Protein AF-A0A815UGK3-F1 (afdb_monomer)

Solvent-accessible surface area (backbone atoms only — not comparable to full-atom values): 4394 Å² total; per-residue (Å²): 119,67,68,66,54,51,52,54,50,53,50,52,50,53,50,51,51,50,53,54,46,47,67,30,43,47,64,28,52,52,48,51,49,44,45,72,77,36,75,90,46,68,39,73,68,49,51,51,52,38,54,54,27,49,58,50,31,59,46,47,67,57,50,54,53,50,52,50,52,55,49,51,51,54,53,52,64,76,73,108

Organism: NCBI:txid392033

Sequence (80 aa):
MRGRRTEGQLTRMLIFQIFVHLILVLPFGMTYAMNSFIPSTQTPTVIAIRLVFVIWQQCDYFVSFFLYIFSGYIYRREFL

Structure (mmCIF, N/CA/C/O backbone):
data_AF-A0A815UGK3-F1
#
_entry.id   AF-A0A815UGK3-F1
#
loop_
_atom_site.group_PDB
_atom_site.id
_atom_site.type_symbol
_atom_site.label_atom_id
_atom_site.label_alt_id
_atom_site.label_comp_id
_atom_site.label_asym_id
_atom_site.label_entity_id
_atom_site.label_seq_id
_atom_site.pdbx_PDB_ins_code
_atom_site.Cartn_x
_atom_site.Cartn_y
_atom_site.Cartn_z
_atom_site.occupancy
_atom_site.B_iso_or_equiv
_atom_site.auth_seq_id
_atom_site.auth_comp_id
_atom_site.auth_asym_id
_atom_site.auth_atom_id
_atom_site.pdbx_PDB_model_num
ATOM 1 N N . MET A 1 1 ? -17.355 11.011 31.781 1.00 53.34 1 MET A N 1
ATOM 2 C CA . MET A 1 1 ? -16.204 10.083 31.632 1.00 53.34 1 MET A CA 1
ATOM 3 C C . MET A 1 1 ? -16.335 9.106 30.455 1.00 53.34 1 MET A C 1
ATOM 5 O O . MET A 1 1 ? -15.304 8.701 29.942 1.00 53.34 1 MET A O 1
ATOM 9 N N . ARG A 1 2 ? -17.549 8.767 29.975 1.00 54.38 2 ARG A N 1
ATOM 10 C CA . ARG A 1 2 ? -17.761 7.869 28.815 1.00 54.38 2 ARG A CA 1
ATOM 11 C C . ARG A 1 2 ? -17.236 8.434 27.480 1.00 54.38 2 ARG A C 1
ATOM 13 O O . ARG A 1 2 ? -16.452 7.755 26.838 1.00 54.38 2 ARG A O 1
ATOM 20 N N . GLY A 1 3 ? -17.542 9.694 27.142 1.00 60.12 3 GLY A N 1
ATOM 21 C CA . GLY A 1 3 ? -17.108 10.318 25.874 1.00 60.12 3 GLY A CA 1
ATOM 22 C C . GLY A 1 3 ? -15.589 10.337 25.653 1.00 60.12 3 GLY A C 1
ATOM 23 O O . GLY A 1 3 ? -15.122 9.953 24.590 1.00 60.12 3 GLY A O 1
ATOM 24 N N . ARG A 1 4 ? -14.803 10.633 26.700 1.00 62.22 4 ARG A N 1
ATOM 25 C CA . ARG A 1 4 ? -13.327 10.614 26.637 1.00 62.22 4 ARG A CA 1
ATOM 26 C C . ARG A 1 4 ? -12.738 9.234 26.316 1.00 62.22 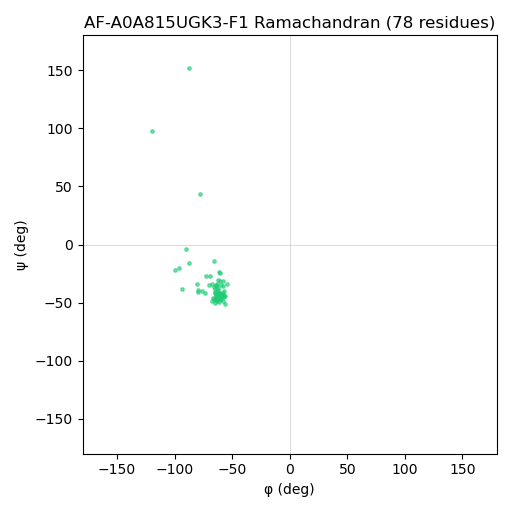4 ARG A C 1
ATOM 28 O O . ARG A 1 4 ? -11.664 9.144 25.731 1.00 62.22 4 ARG A O 1
ATO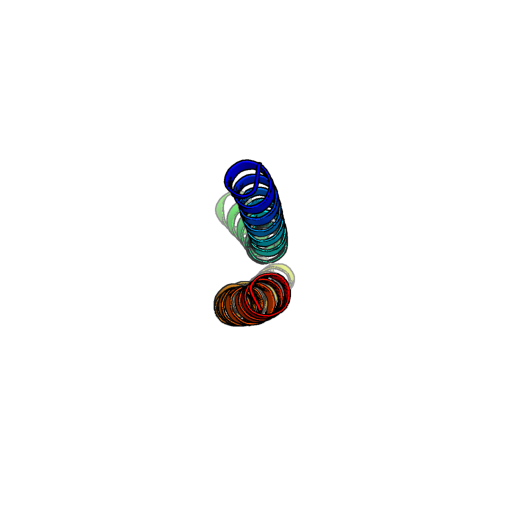M 35 N N . ARG A 1 5 ? -13.412 8.150 26.722 1.00 65.38 5 ARG A N 1
ATOM 36 C CA . ARG A 1 5 ? -12.954 6.773 26.468 1.00 65.38 5 ARG A CA 1
ATOM 37 C C . ARG A 1 5 ? -13.214 6.382 25.010 1.00 65.38 5 ARG A C 1
ATOM 39 O O . ARG A 1 5 ? -12.337 5.817 24.365 1.00 65.38 5 ARG A O 1
ATOM 46 N N . THR A 1 6 ? -14.370 6.791 24.492 1.00 71.19 6 THR A N 1
ATOM 47 C CA . THR A 1 6 ? -14.786 6.614 23.098 1.00 71.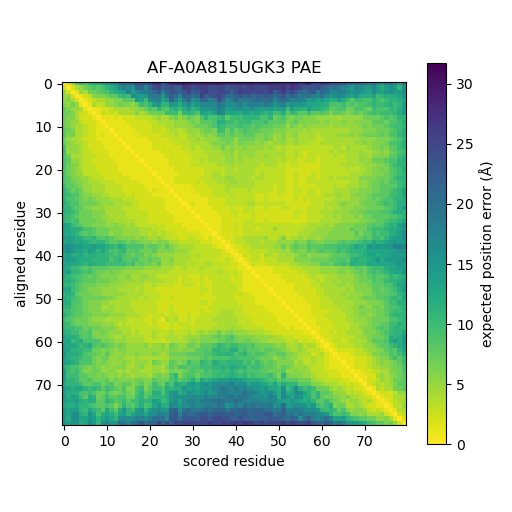19 6 THR A CA 1
ATOM 48 C C . THR A 1 6 ? -13.891 7.384 22.120 1.00 71.19 6 THR A C 1
ATOM 50 O O . THR A 1 6 ? -13.455 6.828 21.115 1.00 71.19 6 THR A O 1
ATOM 53 N N . GLU A 1 7 ? -13.540 8.635 22.439 1.00 75.25 7 GLU A N 1
ATOM 54 C CA . GLU A 1 7 ? -12.625 9.464 21.633 1.00 75.25 7 GLU A CA 1
ATOM 55 C C . GLU A 1 7 ? -11.226 8.843 21.516 1.00 75.25 7 GLU A C 1
ATOM 57 O O . GLU A 1 7 ? -10.644 8.795 20.429 1.00 75.25 7 GLU A O 1
ATOM 62 N N . GLY A 1 8 ? -10.689 8.308 22.619 1.00 78.88 8 GLY A N 1
ATOM 63 C CA . GLY A 1 8 ? -9.392 7.629 22.608 1.00 78.88 8 GLY A CA 1
ATOM 64 C C . GLY A 1 8 ? -9.388 6.360 21.748 1.00 78.88 8 GLY A C 1
ATOM 65 O O . GLY A 1 8 ? -8.398 6.072 21.074 1.00 78.88 8 GLY A O 1
ATOM 66 N N . GLN A 1 9 ? -10.491 5.612 21.726 1.00 75.12 9 GLN A N 1
ATOM 67 C CA . GLN A 1 9 ? -10.625 4.407 20.900 1.00 75.12 9 GLN A CA 1
ATOM 68 C C . GLN A 1 9 ? -10.793 4.731 19.414 1.00 75.12 9 GLN A C 1
ATOM 70 O O . GLN A 1 9 ? -10.119 4.115 18.589 1.00 75.12 9 GLN A O 1
ATOM 75 N N . LEU A 1 10 ? -11.599 5.742 19.078 1.00 79.69 10 LEU A N 1
ATOM 76 C CA . LEU A 1 10 ? -11.698 6.284 17.717 1.00 79.69 10 LEU A CA 1
ATOM 77 C C . LEU A 1 10 ? -10.333 6.744 17.200 1.00 79.69 10 LEU A C 1
ATOM 79 O O . LEU A 1 10 ? -9.943 6.402 16.087 1.00 79.69 10 LEU A O 1
ATOM 83 N N . THR A 1 11 ? -9.572 7.448 18.038 1.00 84.88 11 THR A N 1
ATOM 84 C CA . THR A 1 11 ? -8.223 7.910 17.691 1.00 84.88 11 THR A CA 1
ATOM 85 C C . THR A 1 11 ? -7.286 6.734 17.412 1.00 84.88 11 THR A C 1
ATOM 87 O O . THR A 1 11 ? -6.570 6.739 16.414 1.00 84.88 11 THR A O 1
ATOM 90 N N . ARG A 1 12 ? -7.314 5.683 18.243 1.00 83.69 12 ARG A N 1
ATOM 91 C CA . ARG A 1 12 ? -6.518 4.463 18.015 1.00 83.69 12 ARG A CA 1
ATOM 92 C C . ARG A 1 12 ? -6.906 3.743 16.725 1.00 83.69 12 ARG A C 1
ATOM 94 O O . ARG A 1 12 ? -6.020 3.267 16.022 1.00 83.69 12 ARG A O 1
ATOM 101 N N . MET A 1 13 ? -8.198 3.683 16.408 1.00 83.06 13 MET A N 1
ATOM 102 C CA . MET A 1 13 ? -8.688 3.084 15.168 1.00 83.06 13 MET A CA 1
ATOM 103 C C . MET A 1 13 ? -8.224 3.875 13.939 1.00 83.06 13 MET A C 1
ATOM 105 O O . MET A 1 13 ? -7.710 3.277 12.999 1.00 83.06 13 MET A O 1
ATOM 109 N N . LEU A 1 14 ? -8.348 5.205 13.970 1.00 85.75 14 LEU A N 1
ATOM 110 C CA . LEU A 1 14 ? -7.870 6.092 12.906 1.00 85.75 14 LEU A CA 1
ATOM 111 C C . LEU A 1 14 ? -6.365 5.941 12.690 1.00 85.75 14 LEU A C 1
ATOM 113 O O . LEU A 1 14 ? -5.924 5.766 11.560 1.00 85.75 14 LEU A O 1
ATOM 117 N N . ILE A 1 15 ? -5.582 5.943 13.772 1.00 89.25 15 ILE A N 1
ATOM 118 C CA . ILE A 1 15 ? -4.134 5.726 13.705 1.00 89.25 15 ILE A CA 1
ATOM 119 C C . ILE A 1 15 ? -3.836 4.372 13.057 1.00 89.25 15 ILE A C 1
ATOM 121 O O . ILE A 1 15 ? -3.041 4.307 12.124 1.00 89.25 15 ILE A O 1
ATOM 125 N N . PHE A 1 16 ? -4.494 3.301 13.503 1.00 88.38 16 PHE A N 1
ATOM 126 C CA . PHE A 1 16 ? -4.291 1.969 12.942 1.00 88.38 16 PHE A CA 1
ATOM 127 C C . PHE A 1 16 ? -4.636 1.912 11.447 1.00 88.38 16 PHE A C 1
ATOM 129 O O . PHE A 1 16 ? -3.860 1.379 10.657 1.00 88.38 16 PHE A O 1
ATOM 136 N N . GLN A 1 17 ? -5.758 2.511 11.044 1.00 87.88 17 GLN A N 1
ATOM 137 C CA . GLN A 1 17 ? -6.168 2.584 9.644 1.00 87.88 17 GLN 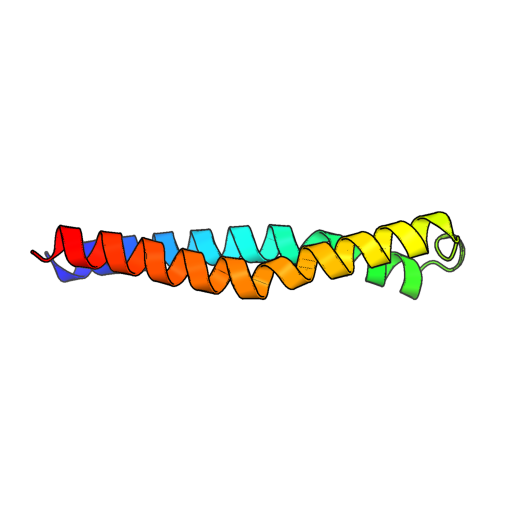A CA 1
ATOM 138 C C . GLN A 1 17 ? -5.151 3.360 8.797 1.00 87.88 17 GLN A C 1
ATOM 140 O O . GLN A 1 17 ? -4.786 2.895 7.721 1.00 87.88 17 GLN A O 1
ATOM 145 N N . ILE A 1 18 ? -4.641 4.491 9.295 1.00 89.50 18 ILE A N 1
ATOM 146 C CA . ILE A 1 18 ? -3.590 5.269 8.624 1.00 89.50 18 ILE A CA 1
ATOM 147 C C . ILE A 1 18 ? -2.314 4.434 8.472 1.00 89.50 18 ILE A C 1
ATOM 149 O O . ILE A 1 18 ? -1.726 4.413 7.394 1.00 89.50 18 ILE A O 1
ATOM 153 N N . PHE A 1 19 ? -1.893 3.716 9.516 1.00 91.69 19 PHE A N 1
ATOM 154 C CA . PHE A 1 19 ? -0.711 2.852 9.451 1.00 91.69 19 PHE A CA 1
ATOM 155 C C . PHE A 1 19 ? -0.855 1.756 8.395 1.00 91.69 19 PHE A C 1
ATOM 157 O O . PHE A 1 19 ? 0.054 1.555 7.591 1.00 91.69 19 PHE A O 1
ATOM 164 N N . VAL A 1 20 ? -1.997 1.069 8.374 1.00 89.69 20 VAL A N 1
ATOM 165 C CA . VAL A 1 20 ? -2.269 0.020 7.386 1.00 89.69 20 VAL A CA 1
ATOM 166 C C . VAL A 1 20 ? -2.308 0.597 5.973 1.00 89.69 20 VAL A C 1
ATOM 168 O O . VAL A 1 20 ? -1.646 0.064 5.086 1.00 89.69 20 VAL A O 1
ATOM 171 N N . HIS A 1 21 ? -2.991 1.725 5.783 1.00 90.44 21 HIS A N 1
ATOM 172 C CA . HIS A 1 21 ? -3.049 2.419 4.500 1.00 90.44 21 HIS A CA 1
ATOM 173 C C . HIS A 1 21 ? -1.650 2.801 3.991 1.00 90.44 21 HIS A C 1
ATOM 175 O O . HIS A 1 21 ? -1.305 2.533 2.841 1.00 90.44 21 HIS A O 1
ATOM 181 N N . LEU A 1 22 ? -0.791 3.352 4.857 1.00 91.44 22 LEU A N 1
ATOM 182 C CA . LEU A 1 22 ? 0.588 3.694 4.496 1.00 91.44 22 LEU A CA 1
ATOM 183 C C . LEU A 1 22 ? 1.394 2.462 4.063 1.00 91.44 22 LEU A C 1
ATOM 185 O O . LEU A 1 22 ? 2.101 2.528 3.060 1.00 91.44 22 LEU A O 1
ATOM 189 N N . ILE A 1 23 ? 1.267 1.331 4.761 1.00 91.81 23 ILE A N 1
ATOM 190 C CA . ILE A 1 23 ? 1.950 0.076 4.392 1.00 91.81 23 ILE A CA 1
ATOM 191 C C . ILE A 1 23 ? 1.486 -0.435 3.019 1.00 91.81 23 ILE A C 1
ATOM 193 O O . ILE A 1 23 ? 2.277 -1.009 2.267 1.00 91.81 23 ILE A O 1
ATOM 197 N N . LEU A 1 24 ? 0.214 -0.229 2.678 1.00 90.31 24 LEU A N 1
ATOM 198 C CA . LEU A 1 24 ? -0.354 -0.683 1.411 1.00 90.31 24 LEU A CA 1
ATOM 199 C C . LEU A 1 24 ? -0.020 0.253 0.240 1.00 90.31 24 LEU A C 1
ATOM 201 O O . LEU A 1 24 ? 0.211 -0.220 -0.872 1.00 90.31 24 LEU A O 1
ATOM 205 N N . VAL A 1 25 ? 0.068 1.563 0.478 1.00 90.88 25 VAL A N 1
ATOM 206 C CA . VAL A 1 25 ? 0.258 2.567 -0.584 1.00 90.88 25 VAL A CA 1
ATOM 207 C C . VAL A 1 25 ? 1.727 2.921 -0.831 1.00 90.88 25 VAL A C 1
ATOM 209 O O . VAL A 1 25 ? 2.127 3.098 -1.986 1.00 90.88 25 VAL A O 1
ATOM 212 N N . LEU A 1 26 ? 2.555 3.017 0.217 1.00 93.44 26 LEU A N 1
ATOM 213 C CA . LEU A 1 26 ? 3.945 3.478 0.089 1.00 93.44 26 LEU A CA 1
ATOM 214 C C . LEU A 1 26 ? 4.798 2.645 -0.885 1.00 93.44 26 LEU A C 1
ATOM 216 O O . LEU A 1 26 ? 5.508 3.260 -1.684 1.00 93.44 26 LEU A O 1
ATOM 220 N N . PRO A 1 27 ? 4.741 1.297 -0.898 1.00 92.25 27 PRO A N 1
ATOM 221 C CA . PRO A 1 27 ? 5.570 0.499 -1.804 1.00 92.25 27 PRO A CA 1
ATOM 222 C C . PRO A 1 27 ? 5.302 0.799 -3.285 1.00 92.25 27 PRO A C 1
ATOM 224 O O . PRO A 1 27 ? 6.235 0.949 -4.082 1.00 92.25 27 PRO A O 1
ATOM 227 N N . PHE A 1 28 ? 4.028 0.961 -3.657 1.00 92.19 28 PHE A N 1
ATOM 228 C CA . PHE A 1 28 ? 3.662 1.375 -5.008 1.00 92.19 28 PHE A CA 1
ATOM 229 C C . PHE A 1 28 ? 4.106 2.813 -5.286 1.00 92.19 28 PHE A C 1
ATOM 231 O O . PHE A 1 28 ? 4.755 3.061 -6.300 1.00 92.19 28 PHE A O 1
ATOM 238 N N . GLY A 1 29 ? 3.818 3.752 -4.378 1.00 91.06 29 GLY A N 1
ATOM 239 C CA . GLY A 1 29 ? 4.178 5.161 -4.556 1.00 91.06 29 GLY A CA 1
ATOM 240 C C . GLY A 1 29 ? 5.679 5.365 -4.781 1.00 91.06 29 GLY A C 1
ATOM 241 O O . GLY A 1 29 ? 6.076 6.074 -5.706 1.00 91.06 29 GLY A O 1
ATOM 242 N N . MET A 1 30 ? 6.519 4.680 -3.998 1.00 93.50 30 MET A N 1
ATOM 243 C CA . MET A 1 30 ? 7.977 4.727 -4.143 1.00 93.50 30 MET A CA 1
ATOM 244 C C . MET A 1 30 ? 8.438 4.138 -5.478 1.00 93.50 30 MET A C 1
ATOM 246 O O . MET A 1 30 ? 9.180 4.788 -6.214 1.00 93.50 30 MET A O 1
ATOM 250 N N . THR A 1 31 ? 7.979 2.935 -5.831 1.00 91.88 31 THR A N 1
ATOM 251 C CA . THR A 1 31 ? 8.395 2.282 -7.086 1.00 91.88 31 THR A CA 1
ATOM 252 C C . THR A 1 31 ? 7.888 3.009 -8.328 1.00 91.88 31 THR A C 1
ATOM 254 O O . THR A 1 31 ? 8.588 3.071 -9.341 1.00 91.88 31 THR A O 1
ATOM 257 N N . TYR A 1 32 ? 6.699 3.604 -8.265 1.00 91.12 32 TYR A N 1
ATOM 258 C CA . TYR A 1 32 ? 6.165 4.451 -9.323 1.00 91.12 32 TYR A CA 1
ATOM 259 C C . TYR A 1 32 ? 6.986 5.736 -9.490 1.00 91.12 32 TYR A C 1
ATOM 261 O O . TYR A 1 32 ? 7.368 6.073 -10.614 1.00 91.12 32 TYR A O 1
ATOM 269 N N . ALA A 1 33 ? 7.312 6.421 -8.388 1.00 92.12 33 ALA A N 1
ATOM 270 C CA . ALA A 1 33 ? 8.143 7.622 -8.417 1.00 92.12 33 ALA A CA 1
ATOM 271 C C . ALA A 1 33 ? 9.541 7.322 -8.979 1.00 92.12 33 ALA A C 1
ATOM 273 O O . ALA A 1 33 ? 9.998 8.024 -9.878 1.00 92.12 33 ALA A O 1
ATOM 274 N N . MET A 1 34 ? 10.183 6.236 -8.535 1.00 91.94 34 MET A N 1
ATOM 275 C CA . MET A 1 34 ? 11.485 5.809 -9.062 1.00 91.94 34 MET A CA 1
ATOM 276 C C . MET A 1 34 ? 11.444 5.612 -10.582 1.00 91.94 34 MET A C 1
ATOM 278 O O . MET A 1 34 ? 12.234 6.234 -11.285 1.00 91.94 34 MET A O 1
ATOM 282 N N . ASN A 1 35 ? 10.471 4.851 -11.096 1.00 89.94 35 ASN A N 1
ATOM 283 C CA . ASN A 1 35 ? 10.300 4.643 -12.542 1.00 89.94 35 ASN A CA 1
ATOM 284 C C . ASN A 1 35 ? 10.042 5.940 -13.325 1.00 89.94 35 ASN A C 1
ATOM 286 O O . ASN A 1 35 ? 10.394 6.027 -14.503 1.00 89.94 35 ASN A O 1
ATOM 290 N N . SER A 1 36 ? 9.392 6.921 -12.693 1.00 89.50 36 SER A N 1
ATOM 291 C CA . SER A 1 36 ? 9.016 8.187 -13.331 1.00 89.50 36 SER A CA 1
ATOM 292 C C . SER A 1 36 ? 10.186 9.168 -13.409 1.00 89.50 36 SER A C 1
ATOM 294 O O . SER A 1 36 ? 10.340 9.851 -14.417 1.00 89.50 36 SER A O 1
ATOM 296 N N . PHE A 1 37 ? 11.016 9.234 -12.365 1.00 92.94 37 PHE A N 1
ATOM 297 C CA . PHE A 1 37 ? 12.112 10.206 -12.267 1.00 92.94 37 PHE A CA 1
ATOM 298 C C . PHE A 1 37 ? 13.483 9.638 -12.643 1.00 92.94 37 PHE A C 1
ATOM 300 O O . PHE A 1 37 ? 14.382 10.407 -12.978 1.00 92.94 37 PHE A O 1
ATOM 307 N N . ILE A 1 38 ? 13.667 8.315 -12.591 1.00 92.12 38 ILE A N 1
ATOM 308 C CA . ILE A 1 38 ? 14.958 7.657 -12.817 1.00 92.12 38 ILE A CA 1
ATOM 309 C C . ILE A 1 38 ? 14.839 6.698 -14.013 1.00 92.12 38 ILE A C 1
ATOM 311 O O . ILE A 1 38 ? 14.417 5.551 -13.843 1.00 92.12 38 ILE A O 1
ATOM 315 N N . PRO A 1 39 ? 15.260 7.109 -15.224 1.00 88.25 39 PRO A N 1
ATOM 316 C CA . PRO A 1 39 ? 15.138 6.294 -16.436 1.00 88.25 39 PRO A CA 1
ATOM 317 C C . PRO A 1 39 ? 15.845 4.935 -16.348 1.00 88.25 39 PRO A C 1
ATOM 319 O O . PRO A 1 39 ? 15.366 3.954 -16.906 1.00 88.25 39 PRO A O 1
ATOM 322 N N . SER A 1 40 ? 16.947 4.838 -15.592 1.00 88.56 40 SER A N 1
ATOM 323 C CA . SER A 1 40 ? 17.675 3.574 -15.390 1.00 88.56 40 SER A CA 1
ATOM 324 C C . SER A 1 40 ? 16.881 2.521 -14.611 1.00 88.56 40 SER A C 1
ATOM 326 O O . SER A 1 40 ? 17.256 1.350 -14.613 1.00 88.56 40 SER A O 1
ATOM 328 N N . THR A 1 41 ? 15.779 2.911 -13.964 1.00 85.81 41 THR A N 1
ATOM 329 C CA . THR A 1 41 ? 14.893 1.989 -13.242 1.00 85.81 41 THR A CA 1
ATOM 330 C C . THR A 1 41 ? 13.771 1.429 -14.109 1.00 85.81 41 THR A C 1
ATOM 332 O O . THR A 1 41 ? 13.077 0.528 -13.658 1.00 85.81 41 THR A O 1
ATOM 335 N N . GLN A 1 42 ? 13.631 1.863 -15.368 1.00 86.69 42 GLN A N 1
ATOM 336 C CA . GLN A 1 42 ? 1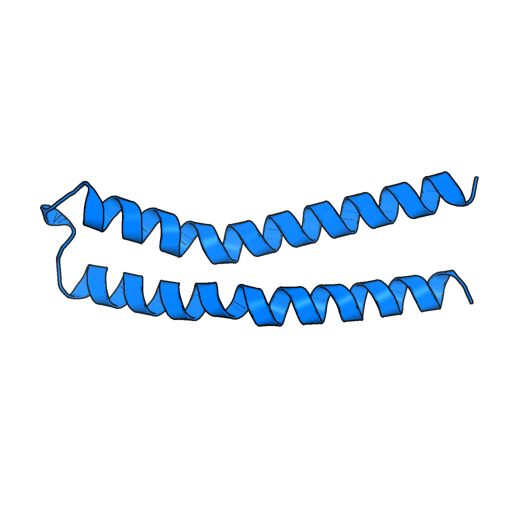2.621 1.363 -16.313 1.00 86.69 42 GLN A CA 1
ATOM 337 C C . GLN A 1 42 ? 13.003 0.000 -16.913 1.00 86.69 42 GLN A C 1
ATOM 339 O O . GLN A 1 42 ? 12.893 -0.243 -18.114 1.00 86.69 42 GLN A O 1
ATOM 344 N N . THR A 1 43 ? 13.489 -0.905 -16.072 1.00 91.69 43 THR A N 1
ATOM 345 C CA . THR A 1 43 ? 13.824 -2.269 -16.464 1.00 91.69 43 THR A CA 1
ATOM 346 C C . THR A 1 43 ? 12.589 -3.169 -16.345 1.00 91.69 43 THR A C 1
ATOM 348 O O . THR A 1 43 ? 11.720 -2.931 -15.498 1.00 91.69 43 THR A O 1
ATOM 351 N N . PRO A 1 44 ? 12.492 -4.246 -17.146 1.00 91.75 44 PRO A N 1
ATOM 352 C CA . PRO A 1 44 ? 11.356 -5.169 -17.089 1.00 91.75 44 PRO A CA 1
ATOM 353 C C . PRO A 1 44 ? 11.103 -5.748 -15.690 1.00 91.75 44 PRO A C 1
ATOM 355 O O . PRO A 1 44 ? 9.956 -5.945 -15.294 1.00 91.75 44 PRO A O 1
ATOM 358 N N . THR A 1 45 ? 12.165 -5.977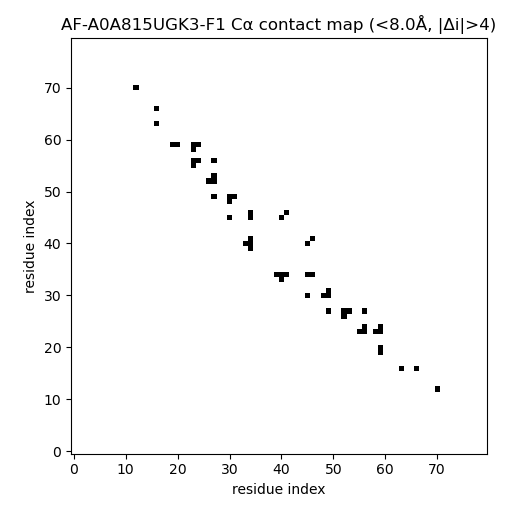 -14.914 1.00 91.31 45 THR A N 1
ATOM 359 C CA . THR A 1 45 ? 12.085 -6.486 -13.540 1.00 91.31 45 THR A CA 1
ATOM 360 C C . THR A 1 45 ? 11.430 -5.483 -12.595 1.00 91.31 45 THR A C 1
ATOM 362 O O . THR A 1 45 ? 10.532 -5.845 -11.838 1.00 91.31 45 THR A O 1
ATOM 365 N N . VAL A 1 46 ? 11.822 -4.212 -12.660 1.00 89.19 46 VAL A N 1
ATOM 366 C CA . VAL A 1 46 ? 11.253 -3.152 -11.818 1.00 89.19 46 VAL A CA 1
ATOM 367 C C . VAL A 1 46 ? 9.808 -2.845 -12.221 1.00 89.19 46 VAL A C 1
ATOM 369 O O . VAL A 1 46 ? 8.966 -2.604 -11.354 1.00 89.19 46 VAL A O 1
ATOM 372 N N . ILE A 1 47 ? 9.480 -2.925 -13.513 1.00 90.38 47 ILE A N 1
ATOM 373 C CA . ILE A 1 47 ? 8.094 -2.813 -13.991 1.00 90.38 47 ILE A CA 1
ATOM 374 C C . ILE A 1 47 ? 7.241 -3.972 -13.453 1.00 90.38 47 ILE A C 1
ATOM 376 O O . ILE A 1 47 ? 6.128 -3.732 -12.984 1.00 90.38 47 ILE A O 1
ATOM 380 N N . ALA A 1 48 ? 7.756 -5.206 -13.449 1.00 92.44 48 ALA A N 1
ATOM 381 C CA . ALA A 1 48 ? 7.056 -6.351 -12.864 1.00 92.44 48 ALA A CA 1
ATOM 382 C C . ALA A 1 48 ? 6.820 -6.168 -11.354 1.00 92.44 48 ALA A C 1
ATOM 384 O O . ALA A 1 48 ? 5.703 -6.370 -10.879 1.00 92.44 48 ALA A O 1
ATOM 385 N N . ILE A 1 49 ? 7.829 -5.697 -10.612 1.00 92.44 49 ILE A N 1
ATOM 386 C CA . ILE A 1 49 ? 7.700 -5.357 -9.184 1.00 92.44 49 ILE A CA 1
ATOM 387 C C . ILE A 1 49 ? 6.624 -4.282 -8.975 1.00 92.44 49 ILE A C 1
ATOM 389 O O . ILE A 1 49 ? 5.778 -4.417 -8.091 1.00 92.44 49 ILE A O 1
ATOM 393 N N . ARG A 1 50 ? 6.597 -3.243 -9.819 1.00 90.38 50 ARG A N 1
ATOM 394 C CA . ARG A 1 50 ? 5.563 -2.201 -9.767 1.00 90.38 50 ARG A CA 1
ATOM 395 C C . ARG A 1 50 ? 4.165 -2.792 -9.943 1.00 90.38 50 ARG A C 1
ATOM 397 O O . ARG A 1 50 ? 3.260 -2.402 -9.217 1.00 90.38 50 ARG A O 1
ATOM 404 N N . LEU A 1 51 ? 3.977 -3.730 -10.873 1.00 91.69 51 LEU A N 1
ATOM 405 C CA . LEU A 1 51 ? 2.684 -4.393 -11.090 1.00 91.69 51 LEU A CA 1
ATOM 406 C C . LEU A 1 51 ? 2.253 -5.237 -9.883 1.00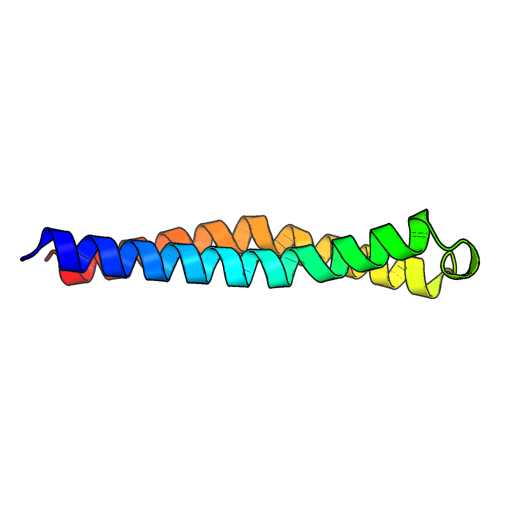 91.69 51 LEU A C 1
ATOM 408 O O . LEU A 1 51 ? 1.082 -5.203 -9.509 1.00 91.69 51 LEU A O 1
ATOM 412 N N . VAL A 1 52 ? 3.188 -5.926 -9.223 1.00 93.81 52 VAL A N 1
ATOM 413 C CA . VAL A 1 52 ? 2.905 -6.624 -7.956 1.00 93.81 52 VAL A CA 1
ATOM 414 C C . VAL A 1 52 ? 2.457 -5.629 -6.884 1.00 93.81 52 VAL A C 1
ATOM 416 O O . VAL A 1 52 ? 1.465 -5.871 -6.198 1.00 93.81 52 VAL A O 1
ATOM 419 N N . PHE A 1 53 ? 3.123 -4.476 -6.780 1.00 93.38 53 PHE A N 1
ATOM 420 C CA . PHE A 1 53 ? 2.724 -3.441 -5.828 1.00 93.38 53 PHE A CA 1
ATOM 421 C C . PHE A 1 53 ? 1.400 -2.755 -6.172 1.00 93.38 53 PHE A C 1
ATOM 423 O O . PHE A 1 53 ? 0.700 -2.336 -5.256 1.00 93.38 53 PHE A O 1
ATOM 430 N N . VAL A 1 54 ? 1.002 -2.696 -7.446 1.00 91.19 54 VAL A N 1
ATOM 431 C CA . VAL A 1 54 ? -0.358 -2.273 -7.821 1.00 91.19 54 VAL A CA 1
ATOM 432 C C . VAL A 1 54 ? -1.385 -3.229 -7.222 1.00 91.19 54 VAL A C 1
ATOM 434 O O . VAL A 1 54 ? -2.325 -2.775 -6.578 1.00 91.19 54 VAL A O 1
ATOM 437 N N . ILE A 1 55 ? -1.201 -4.543 -7.389 1.00 91.50 55 ILE A N 1
ATOM 438 C CA . ILE A 1 55 ? -2.118 -5.552 -6.832 1.00 91.50 55 ILE A CA 1
ATOM 439 C C . ILE A 1 55 ? -2.147 -5.458 -5.301 1.00 91.50 55 ILE A C 1
ATOM 441 O O . ILE A 1 55 ? -3.218 -5.480 -4.703 1.00 91.50 55 ILE A O 1
ATOM 445 N N . TRP A 1 56 ? -0.982 -5.282 -4.675 1.00 91.50 56 TRP A N 1
ATOM 446 C CA . TRP A 1 56 ? -0.862 -5.055 -3.234 1.00 91.50 56 TRP A CA 1
ATOM 447 C C . TRP A 1 56 ? -1.639 -3.820 -2.766 1.00 91.50 56 TRP A C 1
ATOM 449 O O . TRP A 1 56 ? -2.370 -3.890 -1.782 1.00 91.50 56 TRP A O 1
ATOM 459 N N . GLN A 1 57 ? -1.538 -2.705 -3.491 1.00 91.00 57 GLN A N 1
ATOM 460 C CA . GLN A 1 57 ? -2.274 -1.486 -3.169 1.00 91.00 57 GLN A CA 1
ATOM 461 C C . GLN A 1 57 ? -3.791 -1.689 -3.288 1.00 91.00 57 GLN A C 1
ATOM 463 O O . GLN A 1 57 ? -4.536 -1.140 -2.481 1.00 91.00 57 GLN A O 1
ATOM 468 N N . GLN A 1 58 ? -4.271 -2.503 -4.237 1.00 89.19 58 GLN A N 1
ATOM 469 C CA . GLN A 1 58 ? -5.707 -2.803 -4.353 1.00 89.19 58 GLN A CA 1
ATOM 470 C C . GLN A 1 58 ? -6.274 -3.491 -3.099 1.00 89.19 58 GLN A C 1
ATOM 472 O O . GLN A 1 58 ? -7.469 -3.370 -2.824 1.00 89.19 58 GLN A O 1
ATOM 477 N N . CYS A 1 59 ? -5.438 -4.157 -2.294 1.00 88.44 59 CYS A N 1
ATOM 478 C CA . CYS A 1 59 ? -5.861 -4.720 -1.012 1.00 88.44 59 CYS A CA 1
ATOM 479 C C . CYS A 1 59 ? -6.370 -3.649 -0.033 1.00 88.44 59 CYS A C 1
ATOM 481 O O . CYS A 1 59 ? -7.190 -3.970 0.825 1.00 88.44 59 CYS A O 1
ATOM 483 N N . ASP A 1 60 ? -5.951 -2.387 -0.171 1.00 86.88 60 ASP A N 1
ATOM 484 C CA . ASP A 1 60 ? -6.371 -1.277 0.696 1.00 86.88 60 ASP A CA 1
ATOM 485 C C . ASP A 1 60 ? -7.893 -1.069 0.703 1.00 86.88 60 ASP A C 1
ATOM 487 O O . ASP A 1 60 ? -8.487 -0.826 1.760 1.00 86.88 60 ASP A O 1
ATOM 491 N N . TYR A 1 61 ? -8.545 -1.286 -0.445 1.00 81.88 61 TYR A N 1
ATOM 492 C CA . TYR A 1 61 ? -10.001 -1.204 -0.570 1.00 81.88 61 TYR A CA 1
ATOM 493 C C . TYR A 1 61 ? -10.720 -2.253 0.288 1.00 81.88 61 TYR A C 1
ATOM 495 O O . TYR A 1 61 ? -11.702 -1.940 0.964 1.00 81.88 61 TYR A O 1
ATOM 503 N N . PHE A 1 62 ? -10.223 -3.492 0.308 1.00 82.94 62 PHE A N 1
ATOM 504 C CA . PHE A 1 62 ? -10.834 -4.576 1.082 1.00 82.94 62 PHE A CA 1
ATOM 505 C C . PHE A 1 62 ? -10.462 -4.493 2.563 1.00 82.94 62 PHE A C 1
ATOM 507 O O . PHE A 1 62 ? -11.312 -4.686 3.432 1.00 82.94 62 PHE A O 1
ATOM 514 N N . VAL A 1 63 ? -9.205 -4.172 2.874 1.00 82.25 63 VAL A N 1
ATOM 515 C CA . VAL A 1 63 ? -8.720 -4.093 4.257 1.00 82.25 63 VAL A CA 1
ATOM 516 C C . VAL A 1 63 ? -9.426 -2.973 5.018 1.00 82.25 63 VAL A C 1
ATOM 518 O O . VAL A 1 63 ? -9.860 -3.199 6.147 1.00 82.25 63 VAL A O 1
ATOM 521 N N . SER A 1 64 ? -9.652 -1.813 4.394 1.00 76.12 64 SER A N 1
ATOM 522 C CA . SER A 1 64 ? -10.436 -0.727 5.000 1.00 76.12 64 SER A CA 1
ATOM 523 C C . SER A 1 64 ? -11.854 -1.169 5.385 1.00 76.12 64 SER A C 1
ATOM 525 O O . SER A 1 64 ? -12.333 -0.846 6.475 1.00 76.12 64 SER A O 1
ATOM 527 N N . PHE A 1 65 ? -12.506 -1.973 4.538 1.00 79.25 65 PHE A N 1
ATOM 528 C CA . PHE A 1 65 ? -13.825 -2.541 4.825 1.00 79.25 65 PHE A CA 1
ATOM 529 C C . PHE A 1 65 ? -13.797 -3.494 6.031 1.00 79.25 65 PHE A C 1
ATOM 531 O O . PHE A 1 65 ? -14.614 -3.364 6.947 1.00 79.25 65 PHE A O 1
ATOM 538 N N . PHE A 1 66 ? -12.828 -4.413 6.086 1.00 80.94 66 PHE A N 1
ATOM 539 C CA . PHE A 1 66 ? -12.696 -5.332 7.221 1.00 80.94 66 PHE A CA 1
ATOM 540 C C . PHE A 1 66 ? -12.366 -4.601 8.525 1.00 80.94 66 PHE A C 1
ATOM 542 O O . PHE A 1 66 ? -12.961 -4.909 9.558 1.00 80.94 66 PHE A O 1
ATOM 549 N N . LEU A 1 67 ? -11.480 -3.603 8.496 1.00 79.94 67 LEU A N 1
ATOM 550 C CA . LEU A 1 67 ? -11.133 -2.812 9.681 1.00 79.94 67 LEU A CA 1
ATOM 551 C C . LEU A 1 67 ? -12.323 -2.041 10.241 1.00 79.94 67 LEU A C 1
ATOM 553 O O . LEU A 1 67 ? -12.487 -1.970 11.462 1.00 79.94 67 LEU A O 1
ATOM 557 N N . TYR A 1 68 ? -13.187 -1.532 9.367 1.00 78.69 68 TYR A N 1
ATOM 558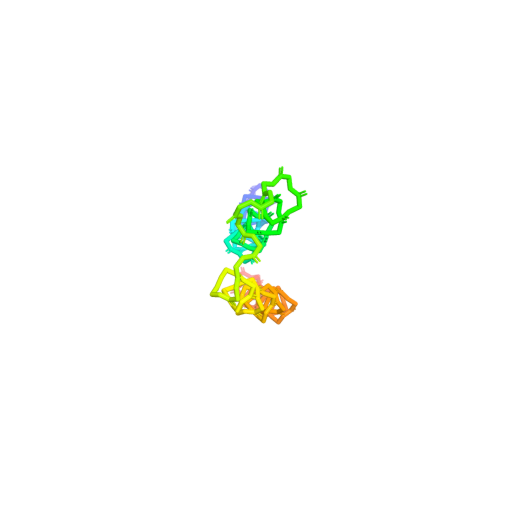 C CA . TYR A 1 68 ? -14.438 -0.916 9.781 1.00 78.69 68 TYR A CA 1
ATOM 559 C C . TYR A 1 68 ? -15.369 -1.919 10.482 1.00 78.69 68 TYR A C 1
ATOM 561 O O . TYR A 1 68 ? -15.863 -1.634 11.575 1.00 78.69 68 TYR A O 1
ATOM 569 N N . ILE A 1 69 ? -15.560 -3.116 9.913 1.00 79.12 69 ILE A N 1
ATOM 570 C CA . ILE A 1 69 ? -16.410 -4.161 10.511 1.00 79.12 69 ILE A CA 1
ATOM 571 C C . ILE A 1 69 ? -15.858 -4.637 11.859 1.00 79.12 69 ILE A C 1
ATOM 573 O O . ILE A 1 69 ? -16.606 -4.702 12.838 1.00 79.12 69 ILE A O 1
ATOM 577 N N . PHE A 1 70 ? -14.563 -4.955 11.936 1.00 77.88 70 PHE A N 1
ATOM 578 C CA . PHE A 1 70 ? -13.938 -5.428 13.174 1.00 77.88 70 PHE A CA 1
ATOM 579 C C . PHE A 1 70 ? -14.002 -4.375 14.279 1.00 77.88 70 PHE A C 1
ATOM 581 O O . PHE A 1 70 ? -14.325 -4.700 15.423 1.00 77.88 70 PHE A O 1
ATOM 588 N N . SER A 1 71 ? -13.768 -3.108 13.936 1.00 72.50 71 SER A N 1
ATOM 589 C CA . SER A 1 71 ? -13.941 -2.006 14.879 1.00 72.50 71 SER A CA 1
ATOM 590 C C . SER A 1 71 ? -15.390 -1.862 15.341 1.00 72.50 71 SER A C 1
ATOM 592 O O . SER A 1 71 ? -15.646 -1.793 16.543 1.00 72.50 71 SER A O 1
ATOM 594 N N . GLY A 1 72 ? -16.353 -1.884 14.414 1.00 71.38 72 GLY A N 1
ATOM 595 C CA . GLY A 1 72 ? -17.774 -1.792 14.743 1.00 71.38 72 GLY A CA 1
ATOM 596 C C . GLY A 1 72 ? -18.245 -2.930 15.653 1.00 71.38 72 GLY A C 1
ATOM 597 O O . GLY A 1 72 ? -19.066 -2.708 16.543 1.00 71.38 72 GLY A O 1
ATOM 598 N N . TYR A 1 73 ? -17.691 -4.135 15.486 1.00 71.19 73 TYR A N 1
ATOM 599 C CA . TYR A 1 73 ? -17.949 -5.271 16.372 1.00 71.19 73 TYR A CA 1
ATOM 600 C C . TYR A 1 73 ? -17.421 -5.035 17.795 1.00 71.19 73 TYR A C 1
ATOM 602 O O . TYR A 1 73 ? -18.157 -5.243 18.761 1.00 71.19 73 TYR A O 1
ATOM 610 N N . ILE A 1 74 ? -16.181 -4.551 17.935 1.00 67.88 74 ILE A N 1
ATOM 611 C CA . ILE A 1 74 ? -15.607 -4.183 19.242 1.00 67.88 74 ILE A CA 1
ATOM 612 C C . ILE A 1 74 ? -16.450 -3.080 19.896 1.00 67.88 74 ILE A C 1
ATOM 614 O O . ILE A 1 74 ? -16.802 -3.189 21.069 1.00 67.88 74 ILE A O 1
ATOM 618 N N . TYR A 1 75 ? -16.857 -2.078 19.115 1.00 64.06 75 TYR A N 1
ATOM 619 C CA . TYR A 1 75 ? -17.677 -0.963 19.581 1.00 64.06 75 TYR A CA 1
ATOM 620 C C . TYR A 1 75 ? -19.054 -1.419 20.084 1.00 64.06 75 TYR A C 1
ATOM 622 O O . TYR A 1 75 ? -19.512 -0.969 21.132 1.00 64.06 75 TYR A O 1
ATOM 630 N N . ARG A 1 76 ? -19.705 -2.357 19.379 1.00 66.44 76 ARG A N 1
ATOM 631 C CA . ARG A 1 76 ? -20.976 -2.958 19.824 1.00 66.44 76 ARG A CA 1
ATOM 632 C C . ARG A 1 76 ? -20.816 -3.784 21.096 1.00 66.44 76 ARG A C 1
ATOM 634 O O . ARG A 1 76 ? -21.713 -3.764 21.931 1.00 66.44 76 ARG A O 1
ATOM 641 N N . ARG A 1 77 ? -19.695 -4.492 21.250 1.00 65.31 77 ARG A N 1
ATOM 642 C CA . ARG A 1 77 ? -19.424 -5.340 22.419 1.00 65.31 77 ARG A CA 1
ATOM 643 C C . ARG A 1 77 ? -19.103 -4.542 23.686 1.00 65.31 77 ARG A C 1
ATOM 645 O O . ARG A 1 77 ? -19.326 -5.052 24.771 1.00 65.31 77 ARG A O 1
ATOM 652 N N . GLU A 1 78 ? -18.574 -3.326 23.566 1.00 59.81 78 GLU A N 1
ATOM 653 C CA . GLU A 1 78 ? -18.308 -2.453 24.722 1.00 59.81 78 GLU A CA 1
ATOM 654 C C . GLU A 1 78 ? -19.508 -1.581 25.137 1.00 59.81 78 GLU A C 1
ATOM 656 O O . GLU A 1 78 ? -19.503 -1.015 26.234 1.00 59.81 78 GLU A O 1
ATOM 661 N N . PHE A 1 79 ? -20.516 -1.436 24.269 1.00 54.69 79 PHE A N 1
ATOM 662 C CA . PHE A 1 79 ? -21.725 -0.646 24.540 1.00 54.69 79 PHE A CA 1
ATOM 663 C C . PHE A 1 79 ? -22.924 -1.463 25.054 1.00 54.69 79 PHE A C 1
ATOM 665 O O . PHE A 1 79 ? -23.817 -0.858 25.653 1.00 54.69 79 PHE A O 1
ATOM 672 N N . LEU A 1 80 ? -22.945 -2.783 24.826 1.00 49.75 80 LEU A N 1
ATOM 673 C CA . LEU A 1 80 ? -23.869 -3.755 25.437 1.00 49.75 80 LEU A CA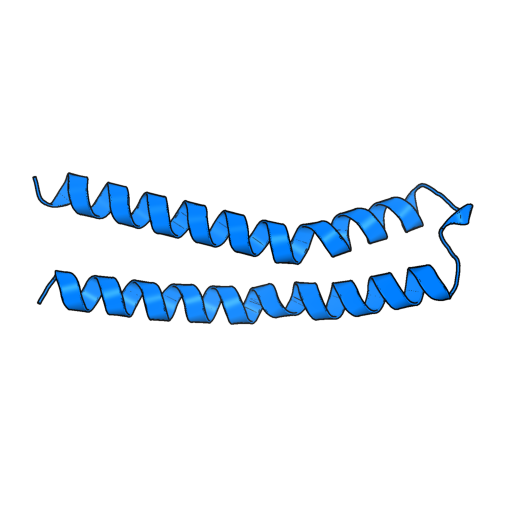 1
ATOM 674 C C . LEU A 1 80 ? -23.315 -4.252 26.777 1.00 49.75 80 LEU A C 1
ATOM 676 O O . LEU A 1 80 ? -24.125 -4.367 27.722 1.00 49.75 80 LEU A O 1
#

Secondary structure (DSSP, 8-state):
-HHHHHHHHHHHHHHHHHHHHHHHHHHHHHHHHHHHH-GGG--HHHHHHHHHHHHHHHHHHHHHHHHHHHHHHHHHHHH-

pLDDT: mean 82.85, std 11.35, range [49.75, 93.81]

Foldseek 3Di:
DVVVVVVVLVVVLVVVLVVVLCVLVVQLVVLVVCVVPPVVCVDPVSVVSNVVSVVSNVVNVVVVVVSVVVSVVVVVVVVD

Radius of gyration: 18.16 Å; Cα contacts (8 Å, |Δi|>4): 28; chains: 1; bounding box: 42×17×49 Å

Mean predicted aligned error: 7.0 Å